Protein AF-L2GJE2-F1 (afdb_monomer_lite)

Sequence (146 aa):
MWNLEISNATIDIAALNNPDLSKINELALFDVGLKEMPCLYNLKSIKYLCLNNNQIGHVNLQSYFDAETSDGTMPKLEYLDLCGNHISKIDARIKEVCSNKSAEIGLDRVGLCSIHGNMKDKLDKVGIELVEPDEKNDSDVKNWLN

InterPro domains:
  IPR001611 Leucine-rich repeat [PS51450] (76-97)
  IPR032675 Leucine-rich repeat domain superfamily [G3DSA:3.80.10.10] (3-126)

Foldseek 3Di:
DAEEADAPAADDLVVLLDLVNLQHQYYAYEHNADQEDRQNQSNLNHAYYHDAQHAHAEHDDVVCCDPVNNSRANANHQEYEYENYNYQEYELCVCVRHVHQNHWYAYHQQGIDGNNPPVPVSCVVVNRYHDYDDPPPPVVVPPPDD

Organism: Vittaforma corneae (strain ATCC 50505) (NCBI:txid993615)

Structure (mmCIF, N/CA/C/O backbone):
data_AF-L2GJE2-F1
#
_entry.id   AF-L2GJE2-F1
#
loop_
_atom_site.group_PDB
_atom_site.id
_atom_site.type_symbol
_atom_site.label_atom_id
_atom_site.label_alt_id
_atom_site.label_comp_id
_atom_site.label_asym_id
_atom_site.label_entity_id
_atom_site.label_seq_id
_atom_site.pdbx_PDB_ins_code
_atom_site.Cartn_x
_atom_site.Cartn_y
_atom_site.Cartn_z
_atom_site.occupancy
_atom_site.B_iso_or_equiv
_atom_site.auth_seq_id
_atom_site.auth_comp_id
_atom_site.auth_asym_id
_atom_site.auth_atom_id
_atom_site.pdbx_PDB_model_num
ATOM 1 N N . MET A 1 1 ? 3.106 -7.787 18.283 1.00 59.38 1 MET A N 1
ATOM 2 C CA . MET A 1 1 ? 3.101 -7.412 16.858 1.00 59.38 1 MET A CA 1
ATOM 3 C C . MET A 1 1 ? 2.516 -8.607 16.127 1.00 59.38 1 MET A C 1
ATOM 5 O O . MET A 1 1 ? 2.949 -9.713 16.433 1.00 59.38 1 MET A O 1
ATOM 9 N N . TRP A 1 2 ? 1.436 -8.418 15.365 1.00 77.56 2 TRP A N 1
ATOM 10 C CA . TRP A 1 2 ? 0.784 -9.498 14.613 1.00 77.56 2 TRP A CA 1
ATOM 11 C C . TRP A 1 2 ? 1.201 -9.378 13.151 1.00 77.56 2 TRP A C 1
ATOM 13 O O . TRP A 1 2 ? 0.932 -8.346 12.531 1.00 77.56 2 TRP A O 1
ATOM 23 N N . ASN A 1 3 ? 1.855 -10.419 12.642 1.00 88.44 3 ASN A N 1
ATOM 24 C CA . ASN A 1 3 ? 2.532 -10.414 11.352 1.00 88.44 3 ASN A CA 1
ATOM 25 C C . ASN A 1 3 ? 1.992 -11.592 10.533 1.00 88.44 3 ASN A C 1
ATOM 27 O O . ASN A 1 3 ? 1.862 -12.693 11.075 1.00 88.44 3 ASN A O 1
ATOM 31 N N . LEU A 1 4 ? 1.693 -11.374 9.255 1.00 89.81 4 LEU A N 1
ATOM 32 C CA . LEU A 1 4 ? 1.308 -12.425 8.315 1.00 89.81 4 LEU A CA 1
ATOM 33 C C . LEU A 1 4 ? 2.157 -12.308 7.052 1.00 89.81 4 LEU A C 1
ATOM 35 O O . LEU A 1 4 ? 2.216 -11.244 6.441 1.00 89.81 4 LEU A O 1
ATOM 39 N N . GLU A 1 5 ? 2.786 -13.410 6.657 1.00 92.75 5 GLU A N 1
ATOM 40 C CA . GLU A 1 5 ? 3.614 -13.496 5.458 1.00 92.75 5 GLU A CA 1
ATOM 41 C C . GLU A 1 5 ? 3.130 -14.646 4.577 1.00 92.75 5 GLU A C 1
ATOM 43 O O . GLU A 1 5 ? 2.930 -15.767 5.050 1.00 92.75 5 GLU A O 1
ATOM 48 N N . ILE A 1 6 ? 2.927 -14.352 3.295 1.00 89.44 6 ILE A N 1
ATOM 49 C CA . ILE A 1 6 ? 2.516 -15.306 2.269 1.00 89.44 6 ILE A CA 1
ATOM 50 C C . ILE A 1 6 ? 3.419 -15.087 1.059 1.00 89.44 6 ILE A C 1
ATOM 52 O O . ILE A 1 6 ? 3.588 -13.953 0.607 1.00 89.44 6 ILE A O 1
ATOM 56 N N . SER A 1 7 ? 4.000 -16.167 0.536 1.00 88.00 7 SER A N 1
ATOM 57 C CA . SER A 1 7 ? 4.856 -16.108 -0.645 1.00 88.00 7 SER A CA 1
ATOM 58 C C . SER A 1 7 ? 4.686 -17.309 -1.565 1.00 88.00 7 SER A C 1
ATOM 60 O O . SER A 1 7 ? 4.358 -18.404 -1.105 1.00 88.00 7 SER A O 1
ATOM 62 N N . ASN A 1 8 ? 4.914 -17.105 -2.869 1.00 84.25 8 ASN A N 1
ATOM 63 C CA . ASN A 1 8 ? 4.905 -18.155 -3.899 1.00 84.25 8 ASN A CA 1
ATOM 64 C C . ASN A 1 8 ? 3.609 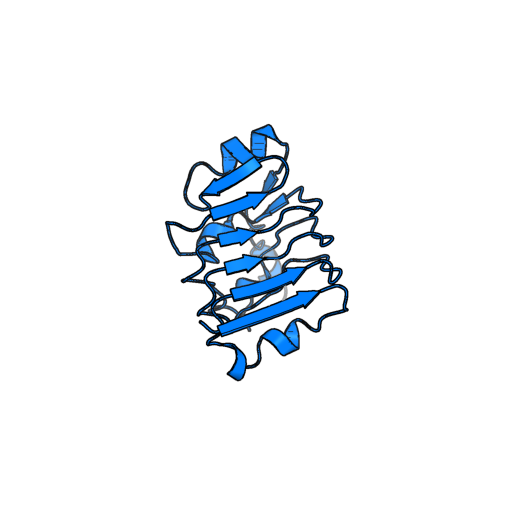-18.989 -3.945 1.00 84.25 8 ASN A C 1
ATOM 66 O O . ASN A 1 8 ? 3.627 -20.181 -4.261 1.00 84.25 8 ASN A O 1
ATOM 70 N N . ALA A 1 9 ? 2.477 -18.375 -3.598 1.00 84.12 9 ALA A N 1
ATOM 71 C CA . ALA A 1 9 ? 1.176 -19.027 -3.541 1.00 84.12 9 ALA A CA 1
ATOM 72 C C . ALA A 1 9 ? 0.088 -18.076 -4.036 1.00 84.12 9 ALA A C 1
ATOM 74 O O . ALA A 1 9 ? 0.135 -16.882 -3.760 1.00 84.12 9 ALA A O 1
ATOM 75 N N . THR A 1 10 ? -0.917 -18.602 -4.736 1.00 83.56 10 THR A N 1
ATOM 76 C CA . THR A 1 10 ? -2.112 -17.819 -5.067 1.00 83.56 10 THR A CA 1
ATOM 77 C C . THR A 1 10 ? -2.864 -17.475 -3.786 1.00 83.56 10 THR A C 1
ATOM 79 O O . THR A 1 10 ? -3.096 -18.349 -2.949 1.00 83.56 10 THR A O 1
ATOM 82 N N . ILE A 1 11 ? -3.256 -16.210 -3.644 1.00 89.12 11 ILE A N 1
ATOM 83 C CA . ILE A 1 11 ? -3.957 -15.706 -2.465 1.00 89.12 11 ILE A CA 1
ATOM 84 C C . ILE A 1 11 ? -5.387 -15.293 -2.809 1.00 89.12 11 ILE A C 1
ATOM 86 O O . ILE A 1 11 ? -5.638 -14.661 -3.835 1.00 89.12 11 ILE A O 1
ATOM 90 N N . ASP A 1 12 ? -6.324 -15.629 -1.926 1.00 91.50 12 ASP A N 1
ATOM 91 C CA . ASP A 1 12 ? -7.670 -15.066 -1.941 1.00 91.50 12 ASP A CA 1
ATOM 92 C C . ASP A 1 12 ? -7.683 -13.773 -1.113 1.00 91.50 12 ASP A C 1
ATOM 94 O O . ASP A 1 12 ? -7.615 -13.796 0.118 1.00 91.50 12 ASP A O 1
ATOM 98 N N . ILE A 1 13 ? -7.755 -12.630 -1.796 1.00 90.44 13 ILE A N 1
ATOM 99 C CA . ILE A 1 13 ? -7.790 -11.310 -1.153 1.00 90.44 13 ILE A CA 1
ATOM 100 C C . ILE A 1 13 ? -9.057 -11.121 -0.313 1.00 90.44 13 ILE A C 1
ATOM 102 O O . ILE A 1 13 ? -9.003 -10.441 0.713 1.00 90.44 13 ILE A O 1
ATOM 106 N N . ALA A 1 14 ? -10.181 -11.744 -0.680 1.00 91.19 14 ALA A N 1
ATOM 107 C CA . ALA A 1 14 ? -11.408 -11.631 0.102 1.00 91.19 14 ALA A CA 1
ATOM 108 C C . ALA A 1 14 ? -11.229 -12.250 1.497 1.00 91.19 14 ALA A C 1
ATOM 110 O O . ALA A 1 14 ? -11.668 -11.671 2.493 1.00 91.19 14 ALA A O 1
ATOM 111 N N . ALA A 1 15 ? -10.500 -13.367 1.592 1.00 93.12 15 ALA A N 1
ATOM 112 C CA . ALA A 1 15 ? -10.189 -14.013 2.866 1.00 93.12 15 ALA A CA 1
ATOM 113 C C . ALA A 1 15 ? -9.348 -13.122 3.803 1.00 93.12 15 ALA A C 1
ATOM 115 O O . ALA A 1 15 ? -9.502 -13.199 5.024 1.00 93.12 15 ALA A O 1
ATOM 116 N N . LEU A 1 16 ? -8.507 -12.233 3.256 1.00 92.94 16 LEU A N 1
ATOM 117 C CA . LEU A 1 16 ? -7.711 -11.283 4.047 1.00 92.94 16 LEU A CA 1
ATOM 118 C C . LEU A 1 16 ? -8.562 -10.202 4.727 1.00 92.94 16 LEU A C 1
ATOM 120 O O . LEU A 1 16 ? -8.110 -9.589 5.691 1.00 92.94 16 LEU A O 1
ATOM 124 N N . ASN A 1 17 ? -9.805 -10.002 4.284 1.00 92.19 17 ASN A N 1
ATOM 125 C CA . ASN A 1 17 ? -10.758 -9.110 4.941 1.00 92.19 17 ASN A CA 1
ATOM 126 C C . ASN A 1 17 ? -11.561 -9.797 6.054 1.00 92.19 17 ASN A C 1
ATOM 128 O O . ASN A 1 17 ? -12.527 -9.223 6.551 1.00 92.19 17 ASN A O 1
ATOM 132 N N . ASN A 1 18 ? -11.189 -10.999 6.497 1.00 92.25 18 ASN A N 1
ATOM 133 C CA . ASN A 1 18 ? -11.811 -11.596 7.674 1.00 92.25 18 ASN A CA 1
ATOM 134 C C . ASN A 1 18 ? -11.606 -10.686 8.917 1.00 92.25 18 ASN A C 1
ATOM 136 O O . ASN A 1 18 ? -10.470 -10.287 9.193 1.00 92.25 18 ASN A O 1
ATOM 140 N N . PRO A 1 19 ? -12.664 -10.359 9.692 1.00 91.69 19 PRO A N 1
ATOM 141 C CA . PRO A 1 19 ? -12.563 -9.532 10.899 1.00 91.69 19 PRO A CA 1
ATOM 142 C C . PRO A 1 19 ? -11.514 -9.992 11.921 1.00 91.69 19 PRO A C 1
ATOM 144 O O . PRO A 1 19 ? -10.930 -9.151 12.612 1.00 91.69 19 PRO A O 1
ATOM 147 N N . ASP A 1 20 ? -11.221 -11.292 11.990 1.00 93.25 20 ASP A N 1
ATOM 148 C CA . ASP A 1 20 ? -10.204 -11.856 12.886 1.00 93.25 20 ASP A CA 1
ATOM 149 C C . ASP A 1 20 ? -8.787 -11.348 12.562 1.00 93.25 20 ASP A C 1
ATOM 151 O O . ASP A 1 20 ? -7.925 -11.275 13.440 1.00 93.25 20 ASP A O 1
ATOM 155 N N . LEU A 1 21 ? -8.555 -10.917 11.318 1.00 91.69 21 LEU A N 1
ATOM 156 C CA . LEU A 1 21 ? -7.279 -10.389 10.835 1.00 91.69 21 LEU A CA 1
ATOM 157 C C . LEU A 1 21 ? -7.132 -8.871 11.050 1.00 91.69 21 LEU A C 1
ATOM 159 O O . LEU A 1 21 ? -6.042 -8.330 10.877 1.00 91.69 21 LEU A O 1
ATOM 163 N N . SER A 1 22 ? -8.177 -8.169 11.506 1.00 91.19 22 SER A N 1
ATOM 164 C CA . SER A 1 22 ? -8.211 -6.694 11.665 1.00 91.19 22 SER A CA 1
ATOM 165 C C . SER A 1 22 ? -7.129 -6.102 12.588 1.00 91.19 22 SER A C 1
ATOM 167 O O . SER A 1 22 ? -6.864 -4.892 12.573 1.00 91.19 22 SER A O 1
ATOM 169 N N . LYS A 1 23 ? -6.499 -6.949 13.411 1.00 93.00 23 LYS A N 1
ATOM 170 C CA . LYS A 1 23 ? -5.433 -6.583 14.354 1.00 93.00 23 LYS A CA 1
ATOM 171 C C . LYS A 1 23 ? -4.022 -6.752 13.789 1.00 93.00 23 LYS A C 1
ATOM 173 O O . LYS A 1 23 ? -3.076 -6.370 14.476 1.00 93.00 23 LYS A O 1
ATOM 178 N N . ILE A 1 24 ? -3.871 -7.298 12.581 1.00 95.06 24 ILE A N 1
ATOM 179 C CA . ILE A 1 24 ? -2.567 -7.432 11.924 1.00 95.06 24 ILE A CA 1
ATOM 180 C C . ILE A 1 24 ? -1.936 -6.049 11.747 1.00 95.06 24 ILE A C 1
ATOM 182 O O . ILE A 1 24 ? -2.597 -5.080 11.369 1.00 95.06 24 ILE A O 1
ATOM 186 N N . ASN A 1 25 ? -0.645 -5.964 12.063 1.00 97.25 25 ASN A N 1
ATOM 187 C CA . ASN A 1 25 ? 0.163 -4.761 11.896 1.00 97.25 25 ASN A CA 1
ATOM 188 C C . ASN A 1 25 ? 1.077 -4.855 10.675 1.00 97.25 25 ASN A C 1
ATOM 190 O O . ASN A 1 25 ? 1.426 -3.822 10.109 1.00 97.25 25 ASN A O 1
ATOM 194 N N . GLU A 1 26 ? 1.451 -6.068 10.281 1.00 97.69 26 GLU A N 1
ATOM 195 C CA . GLU A 1 26 ? 2.379 -6.319 9.184 1.00 97.69 26 GLU A CA 1
ATOM 196 C C . GLU A 1 26 ? 1.803 -7.396 8.277 1.00 97.69 26 GLU A C 1
ATOM 198 O O . GLU A 1 26 ? 1.501 -8.501 8.734 1.00 97.69 26 GLU A O 1
ATOM 203 N N . LEU A 1 27 ? 1.639 -7.065 7.001 1.00 97.25 27 LEU A N 1
ATOM 204 C CA . LEU A 1 27 ? 1.209 -8.005 5.978 1.00 97.25 27 LEU A CA 1
ATOM 205 C C . LEU A 1 27 ? 2.218 -7.997 4.839 1.00 97.25 27 LEU A C 1
ATOM 207 O O . LEU A 1 27 ? 2.475 -6.955 4.236 1.00 97.25 27 LEU A O 1
ATOM 211 N N . ALA A 1 28 ? 2.742 -9.171 4.523 1.00 97.19 28 ALA A N 1
ATOM 212 C CA . ALA A 1 28 ? 3.635 -9.380 3.404 1.00 97.19 28 ALA A CA 1
ATOM 213 C C . ALA A 1 28 ? 3.042 -10.397 2.424 1.00 97.19 28 ALA A C 1
ATOM 215 O O . ALA A 1 28 ? 2.739 -11.529 2.796 1.00 97.19 28 ALA A O 1
ATOM 216 N N . LEU A 1 29 ? 2.875 -9.974 1.174 1.00 96.44 29 LEU A N 1
ATOM 217 C CA . LEU A 1 29 ? 2.366 -10.763 0.056 1.00 96.44 29 LEU A CA 1
ATOM 218 C C . LEU A 1 29 ? 3.413 -10.736 -1.064 1.00 96.44 29 LEU A C 1
ATOM 220 O O . LEU A 1 29 ? 3.327 -9.924 -1.986 1.00 96.44 29 LEU A O 1
ATOM 224 N N . PHE A 1 30 ? 4.433 -11.585 -0.959 1.00 94.38 30 PHE A N 1
ATOM 225 C CA . PHE A 1 30 ? 5.568 -11.594 -1.884 1.00 94.38 30 PHE A CA 1
ATOM 226 C C . PHE A 1 30 ? 5.355 -12.583 -3.024 1.00 94.38 30 PHE A C 1
ATOM 228 O O . PHE A 1 30 ? 5.170 -13.767 -2.761 1.00 94.38 30 PHE A O 1
ATOM 235 N N . ASP A 1 31 ? 5.441 -12.135 -4.277 1.00 94.56 31 ASP A N 1
ATOM 236 C CA . ASP A 1 31 ? 5.344 -13.034 -5.442 1.00 94.56 31 ASP A CA 1
ATOM 237 C C . ASP A 1 31 ? 4.134 -13.989 -5.363 1.00 94.56 31 ASP A C 1
ATOM 239 O O . ASP A 1 31 ? 4.227 -15.212 -5.482 1.00 94.56 31 ASP A O 1
ATOM 243 N N . VAL A 1 32 ? 2.966 -13.414 -5.066 1.00 95.81 32 VAL A N 1
ATOM 244 C CA . VAL A 1 32 ? 1.680 -14.136 -5.023 1.00 95.81 32 VAL A CA 1
ATOM 245 C C . VAL A 1 32 ? 0.863 -13.904 -6.300 1.00 95.81 32 VAL A C 1
ATOM 247 O O . VAL A 1 32 ? -0.286 -14.334 -6.411 1.00 95.81 32 VAL A O 1
ATOM 250 N N . GLY A 1 33 ? 1.458 -13.217 -7.282 1.00 95.38 33 GLY A N 1
ATOM 251 C CA . GLY A 1 33 ? 0.872 -12.954 -8.592 1.00 95.38 33 GLY A CA 1
ATOM 252 C C . GLY A 1 33 ? -0.180 -11.842 -8.616 1.00 95.38 33 GLY A C 1
ATOM 253 O O . GLY A 1 33 ? -1.033 -11.857 -9.506 1.00 95.38 33 GLY A O 1
ATOM 254 N N . LEU A 1 34 ? -0.151 -10.883 -7.677 1.00 96.06 34 LEU A N 1
ATOM 255 C CA . LEU A 1 34 ? -1.094 -9.754 -7.692 1.00 96.06 34 LEU A CA 1
ATOM 256 C C . LEU A 1 34 ? -0.913 -8.927 -8.964 1.00 96.06 34 LEU A C 1
ATOM 258 O O . LEU A 1 34 ? 0.183 -8.454 -9.246 1.00 96.06 34 LEU A O 1
ATOM 262 N N . LYS A 1 35 ? -1.994 -8.724 -9.716 1.00 95.44 35 LYS A N 1
ATOM 263 C CA . LYS A 1 35 ? -2.015 -7.840 -10.897 1.00 95.44 35 LYS A CA 1
ATOM 264 C C . LYS A 1 35 ? -2.589 -6.459 -10.591 1.00 95.44 35 LYS A C 1
ATOM 266 O O . LYS A 1 35 ? -2.342 -5.503 -11.320 1.00 95.44 35 LYS A O 1
ATOM 271 N N . GLU A 1 36 ? -3.338 -6.371 -9.501 1.00 95.06 36 GLU A N 1
ATOM 272 C CA . GLU A 1 36 ? -4.055 -5.189 -9.040 1.00 95.06 36 GLU A CA 1
ATOM 273 C C . GLU A 1 36 ? -3.751 -4.967 -7.558 1.00 95.06 36 GLU A C 1
ATOM 275 O O . GLU A 1 36 ? -3.350 -5.897 -6.849 1.00 95.06 36 GLU A O 1
ATOM 280 N N . MET A 1 37 ? -3.939 -3.735 -7.084 1.00 95.06 37 MET A N 1
ATOM 281 C CA . MET A 1 37 ? -3.841 -3.453 -5.655 1.00 95.06 37 MET A CA 1
ATOM 282 C C . MET A 1 37 ? -4.959 -4.176 -4.896 1.00 95.06 37 MET A C 1
ATOM 284 O O . MET A 1 37 ? -6.127 -4.046 -5.265 1.00 95.06 37 MET A O 1
ATOM 288 N N . PRO A 1 38 ? -4.643 -4.913 -3.819 1.00 94.31 38 PRO A N 1
ATOM 289 C CA . PRO A 1 38 ? -5.665 -5.572 -3.023 1.00 94.31 38 PRO A CA 1
ATOM 290 C C . PRO A 1 38 ? -6.457 -4.539 -2.213 1.00 94.31 38 PRO A C 1
ATOM 292 O O . PRO A 1 38 ? -5.875 -3.653 -1.591 1.00 94.31 38 PRO A O 1
ATOM 295 N N . CYS A 1 39 ? -7.783 -4.683 -2.159 1.00 93.19 39 CYS A N 1
ATOM 296 C CA . CYS A 1 39 ? -8.611 -3.904 -1.241 1.00 93.19 39 CYS A CA 1
ATOM 297 C C . CYS A 1 39 ? -8.654 -4.572 0.137 1.00 93.19 39 CYS A C 1
ATOM 299 O O . CYS A 1 39 ? -9.325 -5.585 0.328 1.00 93.19 39 CYS A O 1
ATOM 301 N N . LEU A 1 40 ? -7.937 -4.002 1.104 1.00 93.50 40 LEU A N 1
ATOM 302 C CA . LEU A 1 40 ? -7.791 -4.530 2.466 1.00 93.50 40 LEU A CA 1
ATOM 303 C C . LEU A 1 40 ? -8.617 -3.717 3.475 1.00 93.50 40 LEU A C 1
ATOM 305 O O . LEU A 1 40 ? -8.101 -3.235 4.488 1.00 93.50 40 LEU A O 1
ATOM 309 N N . TYR A 1 41 ? -9.902 -3.513 3.177 1.00 90.94 41 TYR A N 1
ATOM 310 C CA . TYR A 1 41 ? -10.770 -2.586 3.905 1.00 90.94 41 TYR A CA 1
ATOM 311 C C . TYR A 1 41 ? -10.930 -2.921 5.396 1.00 90.94 41 TYR A C 1
ATOM 313 O O . TYR A 1 41 ? -11.171 -2.005 6.181 1.00 90.94 41 TYR A O 1
ATOM 321 N N . ASN A 1 42 ? -10.749 -4.174 5.823 1.00 91.88 42 ASN A N 1
ATOM 322 C CA . ASN A 1 42 ? -10.847 -4.551 7.241 1.00 91.88 42 ASN A CA 1
ATOM 323 C C . ASN A 1 42 ? -9.520 -4.449 8.017 1.00 91.88 42 ASN A C 1
ATOM 325 O O . ASN A 1 42 ? -9.522 -4.475 9.251 1.00 91.88 42 ASN A O 1
ATOM 329 N N . LEU A 1 43 ? -8.380 -4.264 7.343 1.00 92.81 43 LEU A N 1
ATOM 330 C CA . LEU A 1 43 ? -7.050 -4.259 7.969 1.00 92.81 43 LEU A CA 1
ATOM 331 C C . LEU A 1 43 ? -6.622 -2.860 8.448 1.00 92.81 43 LEU A C 1
ATOM 333 O O . LEU A 1 43 ? -5.545 -2.359 8.134 1.00 92.81 43 LEU A O 1
ATOM 337 N N . LYS A 1 44 ? -7.456 -2.223 9.278 1.00 92.12 44 LYS A N 1
ATOM 338 C CA . LYS A 1 44 ? -7.246 -0.843 9.773 1.00 92.12 44 LYS A CA 1
ATOM 339 C C . LYS A 1 44 ? -6.006 -0.648 10.649 1.00 92.12 44 LYS A C 1
ATOM 341 O O . LYS A 1 44 ? -5.602 0.489 10.904 1.00 92.12 44 LYS A O 1
ATOM 346 N N . SER A 1 45 ? -5.438 -1.738 11.165 1.00 95.06 45 SER A N 1
ATOM 347 C CA . SER A 1 45 ? -4.283 -1.713 12.070 1.00 95.06 45 SER A CA 1
ATOM 348 C C . SER A 1 45 ? -2.931 -1.880 11.375 1.00 95.06 45 SER A C 1
ATOM 350 O O . SER A 1 45 ? -1.906 -1.778 12.062 1.00 95.06 45 SER A O 1
ATOM 352 N N . ILE A 1 46 ? -2.927 -2.112 10.056 1.00 96.31 46 ILE A N 1
ATOM 353 C CA . ILE A 1 46 ? -1.706 -2.291 9.271 1.00 96.31 46 ILE A CA 1
ATOM 354 C C . ILE A 1 46 ? -0.832 -1.037 9.348 1.00 96.31 46 ILE A C 1
ATOM 356 O O . ILE A 1 46 ? -1.303 0.090 9.193 1.00 96.31 46 ILE A O 1
ATOM 360 N N . LYS A 1 47 ? 0.455 -1.278 9.584 1.00 97.94 47 LYS A N 1
ATOM 361 C CA . LYS A 1 47 ? 1.559 -0.317 9.585 1.00 97.94 47 LYS A CA 1
ATOM 362 C C . LYS A 1 47 ? 2.522 -0.599 8.436 1.00 97.94 47 LYS A C 1
ATOM 364 O O . LYS A 1 47 ? 2.977 0.344 7.801 1.00 97.94 47 LYS A O 1
ATOM 369 N N . TYR A 1 48 ? 2.775 -1.871 8.138 1.00 98.06 48 TYR A N 1
ATOM 370 C CA . TYR A 1 48 ? 3.684 -2.289 7.074 1.00 98.06 48 TYR A CA 1
ATOM 371 C C . TYR A 1 48 ? 2.936 -3.202 6.108 1.00 98.06 48 TYR A C 1
ATOM 373 O O . TYR A 1 48 ? 2.390 -4.231 6.516 1.00 98.06 48 TYR A O 1
ATOM 381 N N . LEU A 1 49 ? 2.882 -2.802 4.841 1.00 98.06 49 LEU A N 1
ATOM 382 C CA . LEU A 1 49 ? 2.286 -3.581 3.766 1.00 98.06 49 LEU A CA 1
ATOM 383 C C . LEU A 1 49 ? 3.340 -3.813 2.689 1.00 98.06 49 LEU A C 1
ATOM 385 O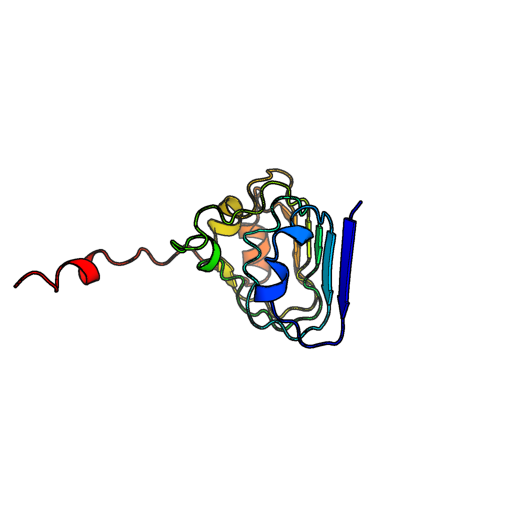 O . LEU A 1 49 ? 3.732 -2.878 1.996 1.00 98.06 49 LEU A O 1
ATOM 389 N N . CYS A 1 50 ? 3.791 -5.053 2.549 1.00 97.94 50 CYS A N 1
ATOM 390 C CA . CYS A 1 50 ? 4.817 -5.420 1.585 1.00 97.94 50 CYS A CA 1
ATOM 391 C C . CYS A 1 50 ? 4.187 -6.220 0.445 1.00 97.94 50 CYS A C 1
ATOM 393 O O . CYS A 1 50 ? 3.734 -7.343 0.652 1.00 97.94 50 CYS A O 1
ATOM 395 N N . LEU A 1 51 ? 4.169 -5.655 -0.760 1.00 97.94 51 LEU A N 1
ATOM 396 C CA . LEU A 1 51 ? 3.588 -6.249 -1.970 1.00 97.94 51 LEU A CA 1
ATOM 397 C C . LEU A 1 51 ? 4.670 -6.513 -3.029 1.00 97.94 51 LEU A C 1
ATOM 399 O O . LEU A 1 51 ? 4.408 -6.446 -4.235 1.00 97.94 51 LEU A O 1
ATOM 403 N N . ASN A 1 52 ? 5.898 -6.782 -2.583 1.00 95.75 52 ASN A N 1
ATOM 404 C CA . ASN A 1 52 ? 7.051 -6.888 -3.469 1.00 95.75 52 ASN A CA 1
ATOM 405 C C . ASN A 1 52 ? 6.946 -8.057 -4.449 1.00 95.75 52 ASN A C 1
ATOM 407 O O . ASN A 1 52 ? 6.356 -9.094 -4.140 1.00 95.75 52 ASN A O 1
ATOM 411 N N . ASN A 1 53 ? 7.595 -7.903 -5.603 1.00 96.44 53 ASN A N 1
ATOM 412 C CA . ASN A 1 53 ? 7.723 -8.939 -6.633 1.00 96.44 53 ASN A CA 1
ATOM 413 C C . ASN A 1 53 ? 6.375 -9.468 -7.152 1.00 96.44 53 ASN A C 1
ATOM 415 O O . ASN A 1 53 ? 6.244 -10.649 -7.447 1.00 96.44 53 ASN A O 1
ATOM 419 N N . ASN A 1 54 ? 5.359 -8.611 -7.248 1.00 97.06 54 ASN A N 1
ATOM 420 C CA . ASN A 1 54 ? 4.095 -8.949 -7.897 1.00 97.06 54 ASN A CA 1
ATOM 421 C C . ASN A 1 54 ? 4.053 -8.384 -9.334 1.00 97.06 54 ASN A C 1
ATOM 423 O O . ASN A 1 54 ? 5.068 -8.033 -9.934 1.00 97.06 54 ASN A O 1
ATOM 427 N N . GLN A 1 55 ? 2.866 -8.338 -9.935 1.00 96.81 55 GLN A N 1
ATOM 428 C CA . GLN A 1 55 ? 2.623 -7.913 -11.315 1.00 96.81 55 GLN A CA 1
ATOM 429 C C . GLN A 1 55 ? 1.757 -6.643 -11.370 1.00 96.81 55 GLN A C 1
ATOM 431 O O . GLN A 1 55 ? 1.038 -6.423 -12.345 1.00 96.81 55 GLN A O 1
ATOM 436 N N . ILE A 1 56 ? 1.805 -5.805 -10.328 1.00 97.69 56 ILE A N 1
ATOM 437 C CA . ILE A 1 56 ? 0.986 -4.593 -10.235 1.00 97.69 56 ILE A CA 1
ATOM 438 C C . ILE A 1 56 ? 1.533 -3.549 -11.212 1.00 97.69 56 ILE A C 1
ATOM 440 O O . ILE A 1 56 ? 2.626 -3.014 -11.033 1.00 97.69 56 ILE A O 1
ATOM 444 N N . GLY A 1 57 ? 0.768 -3.262 -12.267 1.00 97.00 57 GLY A N 1
ATOM 445 C CA . GLY A 1 57 ? 1.123 -2.249 -13.270 1.00 97.00 57 GLY A CA 1
ATOM 446 C C . GLY A 1 57 ? 0.550 -0.858 -12.980 1.00 97.00 57 GLY A C 1
ATOM 447 O O . GLY A 1 57 ? 1.117 0.161 -13.384 1.00 97.00 57 GLY A O 1
ATOM 448 N N . HIS A 1 58 ? -0.571 -0.821 -12.264 1.00 97.00 58 HIS A N 1
ATOM 449 C CA . HIS A 1 58 ? -1.301 0.382 -11.891 1.00 97.00 58 HIS A CA 1
ATOM 450 C C . HIS A 1 58 ? -1.755 0.246 -10.437 1.00 97.00 58 HIS A C 1
ATOM 452 O O . HIS A 1 58 ? -2.492 -0.680 -10.095 1.00 97.00 58 HIS A O 1
ATOM 458 N N . VAL A 1 59 ? -1.333 1.181 -9.585 1.00 96.62 59 VAL A N 1
ATOM 459 C CA . VAL A 1 59 ? -1.829 1.308 -8.209 1.00 96.62 5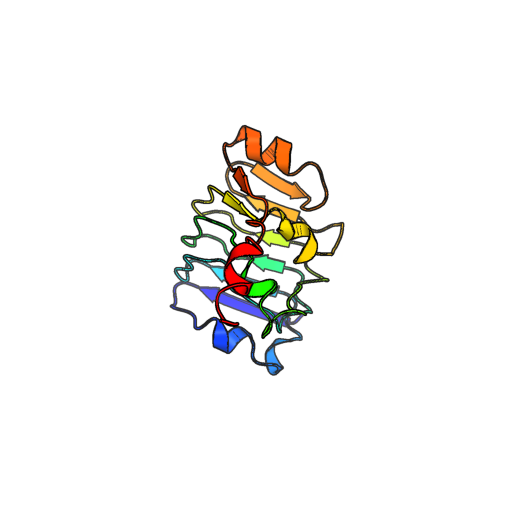9 VAL A CA 1
ATOM 460 C C . VAL A 1 59 ? -3.198 1.996 -8.253 1.00 96.62 59 VAL A C 1
ATOM 462 O O . VAL A 1 59 ? -3.316 3.180 -7.952 1.00 96.62 59 VAL A O 1
ATOM 465 N N . ASN A 1 60 ? -4.215 1.259 -8.704 1.00 95.12 60 ASN A N 1
ATOM 466 C CA . ASN A 1 60 ? -5.608 1.703 -8.728 1.00 95.12 60 ASN A CA 1
ATOM 467 C C . ASN A 1 60 ? -6.234 1.492 -7.344 1.00 95.12 60 ASN A C 1
ATOM 469 O O . ASN A 1 60 ? -6.177 0.386 -6.809 1.00 95.12 60 ASN A O 1
ATOM 473 N N . LEU A 1 61 ? -6.828 2.539 -6.769 1.00 93.38 61 LEU A N 1
ATOM 474 C CA . LEU A 1 61 ? -7.414 2.499 -5.429 1.00 93.38 61 LEU A CA 1
ATOM 475 C C . LEU A 1 61 ? -8.932 2.687 -5.436 1.00 93.38 61 LEU A C 1
ATOM 477 O O . LEU A 1 61 ? -9.521 2.851 -4.372 1.00 93.38 61 LEU A O 1
ATOM 481 N N . GLN A 1 62 ? -9.588 2.627 -6.599 1.00 91.06 62 GLN A N 1
ATOM 482 C CA . GLN A 1 62 ? -11.032 2.843 -6.716 1.00 91.06 62 GLN A CA 1
ATOM 483 C C . GLN A 1 62 ? -11.844 1.940 -5.777 1.00 91.06 62 GLN A C 1
ATOM 485 O O . GLN A 1 62 ? -12.769 2.418 -5.126 1.00 91.06 62 GLN A O 1
ATOM 490 N N . SER A 1 63 ? -11.426 0.684 -5.608 1.00 89.94 63 SER A N 1
ATOM 491 C CA . SER A 1 63 ? -12.072 -0.284 -4.717 1.00 89.94 63 SER A CA 1
ATOM 492 C C . SER A 1 63 ? -12.110 0.134 -3.244 1.00 89.94 63 SER A C 1
ATOM 494 O O . SER A 1 63 ? -12.850 -0.459 -2.473 1.00 89.94 63 SER A O 1
ATOM 496 N N . TYR A 1 64 ? -11.306 1.112 -2.813 1.00 90.62 64 TYR A N 1
ATOM 497 C CA . TYR A 1 64 ? -11.334 1.668 -1.454 1.00 90.62 64 TYR A CA 1
ATOM 498 C C . TYR A 1 64 ? -12.420 2.738 -1.252 1.00 90.62 64 TYR A C 1
ATOM 500 O O . TYR A 1 64 ? -12.674 3.137 -0.117 1.00 90.62 64 TYR A O 1
ATOM 508 N N . PHE A 1 65 ? -13.038 3.206 -2.337 1.00 87.62 65 PHE A N 1
ATOM 509 C CA . PHE A 1 65 ? -14.054 4.263 -2.346 1.00 87.62 65 PHE A CA 1
ATOM 510 C C . PHE A 1 65 ? -15.431 3.756 -2.793 1.00 87.62 65 PHE A C 1
ATOM 512 O O . PHE A 1 65 ? -16.365 4.549 -2.934 1.00 87.62 65 PHE A O 1
ATOM 519 N N . ASP A 1 66 ? -15.567 2.457 -3.049 1.00 86.88 66 ASP A N 1
ATOM 520 C CA . ASP A 1 66 ? -16.836 1.856 -3.439 1.00 86.88 66 ASP A CA 1
ATOM 521 C C . ASP A 1 66 ? -17.781 1.762 -2.230 1.00 86.88 66 ASP A C 1
ATOM 523 O O . ASP A 1 66 ? -17.357 1.752 -1.077 1.00 86.88 66 ASP A O 1
ATOM 527 N N . ALA A 1 67 ? -19.095 1.720 -2.473 1.00 66.56 67 ALA A N 1
ATOM 528 C CA . ALA A 1 67 ? -20.102 1.820 -1.409 1.00 66.56 67 ALA A CA 1
ATOM 529 C C . ALA A 1 67 ? -19.999 0.702 -0.351 1.00 66.56 67 ALA A C 1
ATOM 531 O O . ALA A 1 67 ? -20.347 0.914 0.807 1.00 66.56 67 ALA A O 1
ATOM 532 N N . GLU A 1 68 ? -19.510 -0.477 -0.739 1.00 74.88 68 GLU A N 1
ATOM 533 C CA . GLU A 1 68 ? -19.327 -1.633 0.150 1.00 74.88 68 GLU A CA 1
ATOM 534 C C . GLU A 1 68 ? -18.072 -1.517 1.030 1.00 74.88 68 GLU A C 1
ATOM 536 O O . GLU A 1 68 ? -17.932 -2.221 2.030 1.00 74.88 68 GLU A O 1
ATOM 541 N N . THR A 1 69 ? -17.159 -0.617 0.671 1.00 74.06 69 THR A N 1
ATOM 542 C CA . THR A 1 69 ? -15.817 -0.496 1.244 1.00 74.06 69 THR A CA 1
ATOM 543 C C . THR A 1 69 ? -15.483 0.943 1.622 1.00 74.06 69 THR A C 1
ATOM 545 O O . THR A 1 69 ? -14.325 1.222 1.901 1.00 74.06 69 THR A O 1
ATOM 548 N N . SER A 1 70 ? -16.460 1.857 1.668 1.00 63.91 70 SER A N 1
ATOM 549 C CA . SER A 1 70 ? -16.246 3.316 1.688 1.00 63.91 70 SER A CA 1
ATOM 550 C C . SER A 1 70 ? -15.482 3.848 2.905 1.00 63.91 70 SER A C 1
ATOM 552 O O . SER A 1 70 ? -14.890 4.922 2.844 1.00 63.91 70 SER A O 1
ATOM 554 N N . ASP A 1 71 ? -15.430 3.084 3.997 1.00 68.19 71 ASP A N 1
A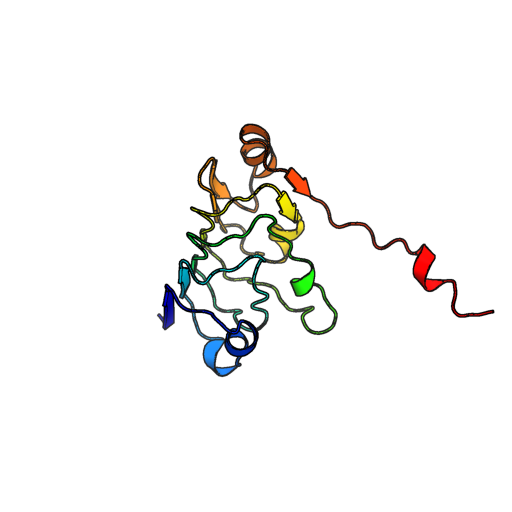TOM 555 C CA . ASP A 1 71 ? -14.584 3.383 5.160 1.00 68.19 71 ASP A CA 1
ATOM 556 C C . ASP A 1 71 ? -13.161 2.814 5.009 1.00 68.19 71 ASP A C 1
ATOM 558 O O . ASP A 1 71 ? -12.376 2.800 5.958 1.00 68.19 71 ASP A O 1
ATOM 562 N N . GLY A 1 72 ? -12.814 2.319 3.819 1.00 68.06 72 GLY A N 1
ATOM 563 C CA . GLY A 1 72 ? -11.756 1.380 3.445 1.00 68.06 72 GLY A CA 1
ATOM 564 C C . GLY A 1 72 ? -10.318 1.798 3.709 1.00 68.06 72 GLY A C 1
ATOM 565 O O . GLY A 1 72 ? -9.434 0.982 3.526 1.00 68.06 72 GLY A O 1
ATOM 566 N N . THR A 1 73 ? -10.057 2.984 4.245 1.00 85.56 73 THR A N 1
ATOM 567 C CA . THR A 1 73 ? -8.706 3.526 4.486 1.00 85.56 73 THR A CA 1
ATOM 568 C C . THR A 1 73 ? -7.768 2.629 5.319 1.00 85.56 73 THR A C 1
ATOM 570 O O . THR A 1 73 ? -8.201 1.782 6.107 1.00 85.56 73 THR A O 1
ATOM 573 N N . MET A 1 74 ? -6.462 2.872 5.183 1.00 93.62 74 MET A N 1
ATOM 574 C CA . MET A 1 74 ? -5.363 2.307 5.973 1.00 93.62 74 MET A CA 1
ATOM 575 C C . MET A 1 74 ? -4.719 3.414 6.834 1.00 93.62 74 MET A C 1
ATOM 577 O O . MET A 1 74 ? -3.607 3.871 6.558 1.00 93.62 74 MET A O 1
ATOM 581 N N . PRO A 1 75 ? -5.402 3.889 7.893 1.00 93.88 75 PRO A N 1
ATOM 582 C CA . PRO A 1 75 ? -5.033 5.123 8.592 1.00 93.88 75 PRO A CA 1
ATOM 583 C C . PRO A 1 75 ? -3.737 5.030 9.404 1.00 93.88 75 PRO A C 1
ATOM 585 O O . PRO A 1 75 ? -3.207 6.052 9.833 1.00 93.88 75 PRO A O 1
ATOM 588 N N . LYS A 1 76 ? -3.236 3.815 9.652 1.00 96.62 76 LYS A N 1
ATOM 589 C CA . LYS A 1 76 ? -2.005 3.567 10.413 1.00 96.62 76 LYS A CA 1
ATOM 590 C C . LYS A 1 76 ? -0.823 3.156 9.541 1.00 96.62 76 LYS A C 1
ATOM 592 O O . LYS A 1 76 ? 0.241 2.908 10.101 1.00 96.62 76 LYS A O 1
ATOM 597 N N . LEU A 1 77 ? -0.991 3.095 8.218 1.00 97.69 77 LEU A N 1
ATOM 598 C CA . LEU A 1 77 ? 0.072 2.664 7.318 1.00 97.69 77 LEU A CA 1
ATOM 599 C C . LEU A 1 77 ? 1.271 3.606 7.453 1.00 97.69 77 LEU A C 1
ATOM 601 O O . LEU A 1 77 ? 1.134 4.819 7.344 1.00 97.69 77 LEU A O 1
ATOM 605 N N . GLU A 1 78 ? 2.431 3.048 7.745 1.00 98.12 78 GLU A N 1
ATOM 606 C CA . GLU A 1 78 ? 3.713 3.745 7.835 1.00 98.12 78 GLU A CA 1
ATOM 607 C C . GLU A 1 78 ? 4.536 3.467 6.574 1.00 98.12 78 GLU A C 1
ATOM 609 O O . GLU A 1 78 ? 5.189 4.371 6.061 1.00 98.12 78 GLU A O 1
ATOM 614 N N . TYR A 1 79 ? 4.445 2.250 6.031 1.00 98.31 79 TYR A N 1
ATOM 615 C CA . TYR A 1 79 ? 5.233 1.830 4.880 1.00 98.31 79 TYR A CA 1
ATOM 616 C C . TYR A 1 79 ? 4.446 0.924 3.925 1.00 98.31 79 TYR A C 1
ATOM 618 O O . TYR A 1 79 ? 3.863 -0.079 4.345 1.00 98.31 79 TYR A O 1
ATOM 626 N N . LEU A 1 80 ? 4.468 1.277 2.638 1.00 98.31 80 LEU A N 1
ATOM 627 C CA . LEU A 1 80 ? 3.978 0.472 1.520 1.00 98.31 80 LEU A CA 1
ATOM 628 C C . LEU A 1 80 ? 5.148 0.099 0.609 1.00 98.31 80 LEU A C 1
ATOM 630 O O . LEU A 1 80 ? 5.686 0.961 -0.082 1.00 98.31 80 LEU A O 1
ATOM 634 N N . ASP A 1 81 ? 5.511 -1.175 0.563 1.00 98.25 81 ASP A N 1
ATOM 635 C CA . ASP A 1 81 ? 6.554 -1.651 -0.341 1.00 98.25 81 ASP A CA 1
ATOM 636 C C . ASP A 1 81 ? 5.961 -2.224 -1.622 1.00 98.25 81 ASP A C 1
ATOM 638 O O . ASP A 1 81 ? 5.149 -3.153 -1.585 1.00 98.25 81 ASP A O 1
ATOM 642 N N . LEU A 1 82 ? 6.368 -1.664 -2.753 1.00 98.12 82 LEU A N 1
ATOM 643 C CA . LEU A 1 82 ? 5.935 -2.070 -4.084 1.00 98.12 82 LEU A CA 1
ATOM 644 C C . LEU A 1 82 ? 7.127 -2.375 -5.002 1.00 98.12 82 LEU A C 1
ATOM 646 O O . LEU A 1 82 ? 6.952 -2.473 -6.220 1.00 98.12 82 LEU A O 1
ATOM 650 N N . CYS A 1 83 ? 8.327 -2.555 -4.449 1.00 97.62 83 CYS A N 1
ATOM 651 C CA . CYS A 1 83 ? 9.511 -2.918 -5.222 1.00 97.62 83 CYS A CA 1
ATOM 652 C C . CYS A 1 83 ? 9.316 -4.248 -5.976 1.00 97.62 83 CYS A C 1
ATOM 654 O O . CYS A 1 83 ? 8.575 -5.137 -5.553 1.00 97.62 83 CYS A O 1
ATOM 656 N N . GLY A 1 84 ? 9.946 -4.394 -7.138 1.00 96.88 84 GLY A N 1
ATOM 657 C CA . GLY A 1 84 ? 9.777 -5.558 -8.008 1.00 96.88 84 GLY A CA 1
ATOM 658 C C . GLY A 1 84 ? 8.420 -5.640 -8.717 1.00 96.88 84 GLY A C 1
ATOM 659 O O . GLY A 1 84 ? 8.081 -6.695 -9.246 1.00 96.88 84 GLY A O 1
A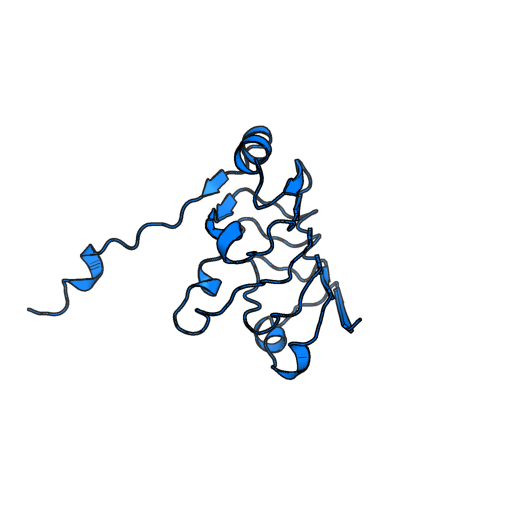TOM 660 N N . ASN A 1 85 ? 7.634 -4.557 -8.741 1.00 97.69 85 ASN A N 1
ATOM 661 C CA . ASN A 1 85 ? 6.434 -4.430 -9.575 1.00 97.69 85 ASN A CA 1
ATOM 662 C C . ASN A 1 85 ? 6.702 -3.543 -10.804 1.00 97.69 85 ASN A C 1
ATOM 664 O O . ASN A 1 85 ? 7.549 -2.651 -10.783 1.00 97.69 85 ASN A O 1
ATOM 668 N N . HIS A 1 86 ? 5.916 -3.718 -11.869 1.00 94.31 86 HIS A N 1
ATOM 669 C CA . HIS A 1 86 ? 6.041 -2.949 -13.117 1.00 94.31 86 HIS A CA 1
ATOM 670 C C . HIS A 1 86 ? 5.147 -1.695 -13.119 1.00 94.31 86 HIS A C 1
ATOM 672 O O . HIS A 1 86 ? 4.377 -1.469 -14.054 1.00 94.31 86 HIS A O 1
ATOM 678 N N . ILE A 1 87 ? 5.218 -0.889 -12.056 1.00 97.31 87 ILE A N 1
ATOM 679 C CA . ILE A 1 87 ? 4.306 0.247 -11.855 1.00 97.31 87 ILE A CA 1
ATOM 680 C C . ILE A 1 87 ? 4.572 1.347 -12.882 1.00 97.31 87 ILE A C 1
ATOM 682 O O . ILE A 1 87 ? 5.689 1.845 -13.016 1.00 97.31 87 ILE A O 1
ATOM 686 N N . SER A 1 88 ? 3.507 1.759 -13.565 1.00 96.69 88 SER A N 1
ATOM 687 C CA . SER A 1 88 ? 3.500 2.872 -14.523 1.00 96.69 88 SER A CA 1
ATOM 688 C C . SER A 1 88 ? 2.538 3.994 -14.132 1.00 96.69 88 SER A C 1
ATOM 690 O O . SER A 1 88 ? 2.709 5.123 -14.585 1.00 96.69 88 SER A O 1
ATOM 692 N N . LYS A 1 89 ? 1.553 3.702 -13.272 1.00 97.56 89 LYS A N 1
ATOM 693 C CA . LYS A 1 89 ? 0.522 4.646 -12.825 1.00 97.56 89 LYS A CA 1
ATOM 694 C C . LYS A 1 89 ? 0.208 4.467 -11.340 1.00 97.56 89 LYS A C 1
ATOM 696 O O . LYS A 1 89 ? 0.189 3.332 -10.853 1.00 97.56 89 LYS A O 1
ATOM 701 N N . ILE A 1 90 ? -0.086 5.561 -10.644 1.00 97.38 90 ILE A N 1
ATOM 702 C CA . ILE A 1 90 ? -0.546 5.571 -9.249 1.00 97.38 90 ILE A CA 1
ATOM 703 C C . ILE A 1 90 ? -1.750 6.500 -9.113 1.00 97.38 90 ILE A C 1
ATOM 705 O O . ILE A 1 90 ? -1.693 7.636 -9.567 1.00 97.38 90 ILE A O 1
ATOM 709 N N . ASP A 1 91 ? -2.810 6.038 -8.452 1.00 95.88 91 ASP A N 1
ATOM 710 C CA . ASP A 1 91 ? -3.970 6.859 -8.099 1.00 95.88 91 ASP A CA 1
ATOM 711 C C . ASP A 1 91 ? -3.574 7.975 -7.111 1.00 95.88 91 ASP A C 1
ATOM 713 O O . ASP A 1 91 ? -3.045 7.717 -6.024 1.00 95.88 91 ASP A O 1
ATOM 717 N N . ALA A 1 92 ? -3.840 9.232 -7.471 1.00 94.56 92 ALA A N 1
ATOM 718 C CA . ALA A 1 92 ? -3.518 10.422 -6.685 1.00 94.56 92 ALA A CA 1
ATOM 719 C C . ALA A 1 92 ? -4.224 10.459 -5.317 1.00 94.56 92 ALA A C 1
ATOM 721 O O . ALA A 1 92 ? -3.744 11.110 -4.377 1.00 94.56 92 ALA A O 1
ATOM 722 N N . ARG A 1 93 ? -5.325 9.712 -5.165 1.00 93.69 93 ARG A N 1
ATOM 723 C CA . ARG A 1 93 ? -6.044 9.532 -3.895 1.00 93.69 93 ARG A CA 1
ATOM 724 C C . ARG A 1 93 ? -5.342 8.575 -2.935 1.00 93.69 93 ARG A C 1
ATOM 726 O O . ARG A 1 93 ? -5.851 8.331 -1.843 1.00 93.69 93 ARG A O 1
ATOM 733 N N . ILE A 1 94 ? -4.150 8.065 -3.253 1.00 95.19 94 ILE A N 1
ATOM 734 C CA . ILE A 1 94 ? -3.348 7.262 -2.314 1.00 95.19 94 ILE A CA 1
ATOM 735 C C . ILE A 1 94 ? -3.152 7.945 -0.952 1.00 95.19 94 ILE A C 1
ATOM 737 O O . ILE A 1 94 ? -3.145 7.278 0.078 1.00 95.19 94 ILE A O 1
ATOM 741 N N . LYS A 1 95 ? -3.095 9.281 -0.916 1.00 94.25 95 LYS A N 1
ATOM 742 C CA . LYS A 1 95 ? -3.046 10.081 0.322 1.00 94.25 95 LYS A CA 1
ATOM 743 C C . LYS A 1 95 ? -4.323 10.000 1.177 1.00 94.25 95 LYS A C 1
ATOM 745 O O . LYS A 1 95 ? -4.265 10.252 2.379 1.00 94.25 95 LYS A O 1
ATOM 750 N N . GLU A 1 96 ? -5.467 9.699 0.569 1.00 93.12 96 GLU A N 1
ATOM 751 C CA . GLU A 1 96 ? -6.764 9.549 1.241 1.00 93.12 96 GLU A CA 1
ATOM 752 C C . GLU A 1 96 ? -6.900 8.145 1.828 1.00 93.12 96 GLU A C 1
ATOM 754 O O . GLU A 1 96 ? -7.304 7.993 2.981 1.00 93.12 96 GLU A O 1
ATOM 759 N N . VAL A 1 97 ? -6.468 7.125 1.076 1.00 93.88 97 VAL A N 1
ATOM 760 C CA . VAL A 1 97 ? -6.394 5.744 1.573 1.00 93.88 97 VAL A CA 1
ATOM 761 C C . VAL A 1 97 ? -5.361 5.637 2.695 1.00 93.88 97 VAL A C 1
ATOM 763 O O . VAL A 1 97 ? -5.655 5.094 3.758 1.00 93.88 97 VAL A O 1
ATOM 766 N N . CYS A 1 98 ? -4.168 6.192 2.498 1.00 95.19 98 CYS A N 1
ATOM 767 C CA . CYS A 1 98 ? -3.063 6.158 3.450 1.00 95.19 98 CYS A CA 1
ATOM 768 C C . CYS A 1 98 ? -2.992 7.486 4.213 1.00 95.19 98 CYS A C 1
ATOM 770 O O . CYS A 1 98 ? -2.108 8.300 3.964 1.00 95.19 98 CYS A O 1
ATOM 772 N N . SER A 1 99 ? -3.925 7.743 5.132 1.00 94.00 99 SER A N 1
ATOM 773 C CA . SER A 1 99 ? -4.074 9.069 5.761 1.00 94.00 99 SER A CA 1
ATOM 774 C C . SER A 1 99 ? -2.973 9.454 6.766 1.00 94.00 99 SER A C 1
ATOM 776 O O . SER A 1 99 ? -2.867 10.626 7.143 1.00 94.00 99 SER A O 1
ATOM 778 N N . ASN A 1 100 ? -2.113 8.510 7.162 1.00 95.62 100 ASN A N 1
ATOM 779 C CA . ASN A 1 100 ? -0.931 8.789 7.976 1.00 95.62 100 ASN A CA 1
ATOM 780 C C . ASN A 1 100 ? 0.052 9.704 7.221 1.00 95.62 100 ASN A C 1
ATOM 782 O O . ASN A 1 100 ? 0.589 9.344 6.177 1.00 95.62 100 ASN A O 1
ATOM 786 N N . LYS A 1 101 ? 0.332 10.883 7.786 1.00 95.56 101 LYS A N 1
ATOM 787 C CA . LYS A 1 101 ? 1.191 11.913 7.177 1.00 95.56 101 LYS A CA 1
ATOM 788 C C . LYS A 1 101 ? 2.655 11.510 7.032 1.00 95.56 101 LYS A C 1
ATOM 790 O O . LYS A 1 101 ? 3.350 12.083 6.198 1.00 95.56 101 LYS A O 1
ATOM 795 N N . SER A 1 102 ? 3.104 10.535 7.814 1.00 95.75 102 SER A N 1
ATOM 796 C CA . SER A 1 102 ? 4.454 9.980 7.729 1.00 95.75 102 SER A CA 1
ATOM 797 C C . SER A 1 102 ? 4.544 8.764 6.810 1.00 95.75 102 SER A C 1
ATOM 799 O O . SER A 1 102 ? 5.620 8.193 6.719 1.00 95.75 102 SER A O 1
ATOM 801 N N . ALA A 1 103 ? 3.454 8.359 6.147 1.00 97.94 103 ALA A N 1
ATOM 802 C CA . ALA A 1 103 ? 3.464 7.183 5.289 1.00 97.94 103 ALA A CA 1
ATOM 803 C C . ALA A 1 103 ? 4.418 7.349 4.099 1.00 97.94 103 ALA A C 1
ATOM 805 O O . ALA A 1 103 ? 4.415 8.379 3.407 1.00 97.94 103 ALA A O 1
ATOM 806 N N . GLU A 1 104 ? 5.193 6.304 3.839 1.00 98.12 104 GLU A N 1
ATOM 807 C CA . GLU A 1 104 ? 6.131 6.223 2.727 1.00 98.12 104 GLU A CA 1
ATOM 808 C C . GLU A 1 104 ? 5.801 5.045 1.807 1.00 98.12 104 GLU A C 1
ATOM 810 O O . GLU A 1 104 ? 5.225 4.040 2.224 1.00 98.12 104 GLU A O 1
ATOM 815 N N . ILE A 1 105 ? 6.172 5.185 0.538 1.00 97.88 105 ILE A N 1
ATOM 816 C CA . ILE A 1 105 ? 6.037 4.170 -0.502 1.00 97.88 105 ILE A CA 1
ATOM 817 C C . ILE A 1 105 ? 7.416 3.862 -1.097 1.00 97.88 105 ILE A C 1
ATOM 819 O O . ILE A 1 105 ? 8.188 4.776 -1.407 1.00 97.88 105 ILE A O 1
ATOM 823 N N . GLY A 1 106 ? 7.735 2.575 -1.215 1.00 97.75 106 GLY A N 1
ATOM 824 C CA . GLY A 1 106 ? 8.943 2.057 -1.855 1.00 97.75 106 GLY A CA 1
ATOM 825 C C . GLY A 1 106 ? 8.672 1.640 -3.299 1.00 97.75 106 GLY A C 1
ATOM 826 O O . GLY A 1 106 ? 7.728 0.898 -3.564 1.00 97.75 106 GLY A O 1
ATOM 827 N N . LEU A 1 107 ? 9.486 2.127 -4.240 1.00 97.06 107 LEU A N 1
ATOM 828 C CA . LEU A 1 107 ? 9.398 1.803 -5.671 1.00 97.06 107 LEU A CA 1
ATOM 829 C C . LEU A 1 107 ? 10.809 1.653 -6.261 1.00 97.06 107 LEU A C 1
ATOM 831 O O . LEU A 1 107 ? 11.667 2.489 -5.987 1.00 97.06 107 LEU A O 1
ATOM 835 N N . ASP A 1 108 ? 11.041 0.687 -7.156 1.00 92.81 108 ASP A N 1
ATOM 836 C CA . ASP A 1 108 ? 12.389 0.346 -7.660 1.00 92.81 108 ASP A CA 1
ATOM 837 C C . ASP A 1 108 ? 13.199 1.540 -8.183 1.00 92.81 108 ASP A C 1
ATOM 839 O O . ASP A 1 108 ? 14.368 1.726 -7.849 1.00 92.81 108 ASP A O 1
ATOM 843 N N . ARG A 1 109 ? 12.580 2.373 -9.027 1.00 91.50 109 ARG A N 1
ATOM 844 C CA . ARG A 1 109 ? 13.274 3.483 -9.703 1.00 91.50 109 ARG A CA 1
ATOM 845 C C . ARG A 1 109 ? 13.281 4.778 -8.889 1.00 91.50 109 ARG A C 1
ATOM 847 O O . ARG A 1 109 ? 14.013 5.702 -9.236 1.00 91.50 109 ARG A O 1
ATOM 854 N N . VAL A 1 110 ? 12.475 4.854 -7.831 1.00 93.88 110 VAL A N 1
ATOM 855 C CA . VAL A 1 110 ? 12.323 6.050 -6.983 1.00 93.8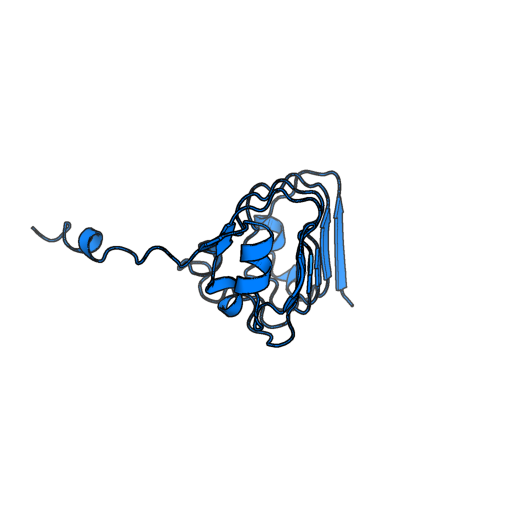8 110 VAL A CA 1
ATOM 856 C C . VAL A 1 110 ? 13.052 5.889 -5.647 1.00 93.88 110 VAL A C 1
ATOM 858 O O . VAL A 1 110 ? 13.480 6.883 -5.056 1.00 93.88 110 VAL A O 1
ATOM 861 N N . GLY A 1 111 ? 13.196 4.652 -5.169 1.00 94.25 111 GLY A N 1
ATOM 862 C CA . GLY A 1 111 ? 13.478 4.346 -3.775 1.00 94.25 111 GLY A CA 1
ATOM 863 C C . GLY A 1 111 ? 12.286 4.704 -2.889 1.00 94.25 111 GLY A C 1
ATOM 864 O O . GLY A 1 111 ? 11.130 4.591 -3.296 1.00 94.25 111 GLY A O 1
ATOM 865 N N . LEU A 1 112 ? 12.582 5.169 -1.678 1.00 94.81 112 LEU A N 1
ATOM 866 C CA . LEU A 1 112 ? 11.580 5.584 -0.703 1.00 94.81 112 LEU A CA 1
ATOM 867 C C . LEU A 1 112 ? 11.083 7.011 -0.982 1.00 94.81 112 LEU A C 1
ATOM 869 O O . LEU A 1 112 ? 11.872 7.958 -1.158 1.00 94.81 112 LEU A O 1
ATOM 873 N N . CYS A 1 113 ? 9.767 7.207 -1.007 1.00 94.81 113 CYS A N 1
ATOM 874 C CA . CYS A 1 113 ? 9.171 8.535 -1.062 1.00 94.81 113 CYS A CA 1
ATOM 875 C C . CYS A 1 113 ? 7.969 8.698 -0.133 1.00 94.81 113 CYS A C 1
ATOM 877 O O . CYS A 1 113 ? 7.191 7.780 0.079 1.00 94.81 113 CYS A O 1
ATOM 879 N N . SER A 1 114 ? 7.821 9.900 0.426 1.00 96.50 114 SER A N 1
ATOM 880 C CA . SER A 1 114 ? 6.667 10.237 1.256 1.00 96.50 114 SER A CA 1
ATOM 881 C C . SER A 1 114 ? 5.416 10.375 0.393 1.00 96.50 114 SER A C 1
ATOM 883 O O . SER A 1 114 ? 5.422 11.142 -0.574 1.00 96.50 114 SER A O 1
ATOM 885 N N . ILE A 1 115 ? 4.342 9.691 0.794 1.00 96.50 115 ILE A N 1
ATOM 886 C CA . ILE A 1 115 ? 3.028 9.739 0.138 1.00 96.50 115 ILE A CA 1
ATOM 887 C C . ILE A 1 115 ? 2.416 11.145 0.231 1.00 96.50 115 ILE A C 1
ATOM 889 O O . ILE A 1 115 ? 1.783 11.618 -0.708 1.00 96.50 115 ILE A O 1
ATOM 893 N N . HIS A 1 116 ? 2.631 11.845 1.351 1.00 96.06 116 HIS A N 1
ATOM 894 C CA . HIS A 1 116 ? 2.107 13.202 1.587 1.00 96.06 116 HIS A CA 1
ATOM 895 C C . HIS A 1 116 ? 3.115 14.307 1.243 1.00 96.06 116 HIS A C 1
ATOM 897 O O . HIS A 1 116 ? 2.845 15.483 1.486 1.00 96.06 116 HIS A O 1
ATOM 903 N N . GLY A 1 117 ? 4.285 13.940 0.720 1.00 93.12 117 GLY A N 1
ATOM 904 C CA . GLY A 1 117 ? 5.346 14.866 0.339 1.00 93.12 117 GLY A CA 1
ATOM 905 C C . GLY A 1 117 ? 5.334 15.203 -1.151 1.00 93.12 117 GLY A C 1
ATOM 906 O O . GLY A 1 117 ? 4.311 15.158 -1.830 1.00 93.12 117 GLY A O 1
ATOM 907 N N . ASN A 1 118 ? 6.516 15.515 -1.688 1.00 89.12 118 ASN A N 1
ATOM 908 C CA . ASN A 1 118 ? 6.704 15.791 -3.112 1.00 89.12 118 ASN A CA 1
ATOM 909 C C . ASN A 1 118 ? 6.794 14.493 -3.944 1.00 89.12 118 ASN A C 1
ATOM 911 O O . ASN A 1 118 ? 7.824 14.186 -4.550 1.00 89.12 118 ASN A O 1
ATOM 915 N N . MET A 1 119 ? 5.733 13.684 -3.897 1.00 94.00 119 MET A N 1
ATOM 916 C CA . MET A 1 119 ? 5.656 12.407 -4.607 1.00 94.00 119 MET A CA 1
ATOM 917 C C . MET A 1 119 ? 5.665 12.623 -6.123 1.00 94.00 119 MET A C 1
ATOM 919 O O . MET A 1 119 ? 6.436 11.969 -6.819 1.00 94.00 119 MET A O 1
ATOM 923 N N . LYS A 1 120 ? 4.893 13.596 -6.622 1.00 94.19 120 LYS A N 1
ATOM 924 C CA . LYS A 1 120 ? 4.758 13.890 -8.055 1.00 94.19 120 LYS A CA 1
ATOM 925 C C . LYS A 1 120 ? 6.108 14.104 -8.750 1.00 94.19 120 LYS A C 1
ATOM 927 O O . LYS A 1 120 ? 6.418 13.381 -9.688 1.00 94.19 120 LYS A O 1
ATOM 932 N N . ASP A 1 121 ? 6.961 14.996 -8.243 1.00 94.62 121 ASP A N 1
ATOM 933 C CA . ASP A 1 121 ? 8.262 15.270 -8.876 1.00 94.62 121 ASP A CA 1
ATOM 934 C C . ASP A 1 121 ? 9.194 14.050 -8.876 1.00 94.62 121 ASP A C 1
ATOM 936 O O . ASP A 1 121 ? 10.066 13.915 -9.738 1.00 94.62 121 ASP A O 1
ATOM 940 N N . LYS A 1 122 ? 9.062 13.167 -7.879 1.00 95.81 122 LYS A N 1
ATOM 941 C CA . LYS A 1 122 ? 9.830 11.920 -7.814 1.00 95.81 122 LYS A CA 1
ATOM 942 C C . LYS A 1 122 ? 9.331 10.896 -8.836 1.00 95.81 122 LYS A C 1
ATOM 944 O O . LYS A 1 122 ? 10.161 10.233 -9.454 1.00 95.81 122 LYS A O 1
ATOM 949 N N . LEU A 1 123 ? 8.016 10.788 -9.024 1.00 96.69 123 LEU A N 1
ATOM 950 C CA . LEU A 1 123 ? 7.400 9.898 -10.011 1.00 96.69 123 LEU A CA 1
ATOM 951 C C . LEU A 1 123 ? 7.666 10.366 -11.452 1.00 96.69 123 LEU A C 1
ATOM 953 O O . LEU A 1 123 ? 8.090 9.562 -12.285 1.00 96.69 123 LEU A O 1
ATOM 957 N N . ASP A 1 124 ? 7.542 11.670 -11.717 1.00 95.81 124 ASP A N 1
ATOM 958 C CA . ASP A 1 124 ? 7.766 12.271 -13.040 1.00 95.81 124 ASP A CA 1
ATOM 959 C C . ASP A 1 124 ? 9.187 11.969 -13.564 1.00 95.81 124 ASP A C 1
ATOM 961 O O . ASP A 1 124 ? 9.376 11.649 -14.738 1.00 95.81 124 ASP A O 1
ATOM 965 N N . LYS A 1 125 ? 10.201 11.968 -12.681 1.00 96.06 125 LYS A N 1
ATOM 966 C CA . LYS A 1 125 ? 11.604 11.642 -13.027 1.00 96.06 125 LYS A CA 1
ATOM 967 C C . LYS A 1 125 ? 11.803 10.228 -13.563 1.00 96.06 125 LYS A C 1
ATOM 969 O O . LYS A 1 125 ? 12.786 9.971 -14.257 1.00 96.06 125 LYS A O 1
ATOM 974 N N . VAL A 1 126 ? 10.915 9.305 -13.209 1.00 96.19 126 VAL A N 1
ATOM 975 C CA . VAL A 1 126 ? 10.997 7.901 -13.621 1.00 96.19 126 VAL A CA 1
ATOM 976 C C . VAL A 1 126 ? 9.900 7.523 -14.614 1.00 96.19 126 VAL A C 1
ATOM 978 O O . VAL A 1 126 ? 9.893 6.389 -15.095 1.00 96.19 126 VAL A O 1
ATOM 981 N N . GLY A 1 127 ? 9.027 8.467 -14.975 1.00 96.69 127 GLY A N 1
ATOM 982 C CA . GLY A 1 127 ? 7.921 8.246 -15.902 1.00 96.69 127 GLY A CA 1
ATOM 983 C C . GLY A 1 127 ? 6.776 7.428 -15.304 1.00 96.69 127 GLY A C 1
ATOM 984 O O . GLY A 1 127 ? 6.117 6.706 -16.045 1.00 96.69 127 GLY A O 1
ATOM 985 N N . ILE A 1 128 ? 6.567 7.501 -13.985 1.00 97.62 128 ILE A N 1
ATOM 986 C CA . ILE A 1 128 ? 5.347 6.990 -13.350 1.00 97.62 128 ILE A CA 1
ATOM 987 C C . ILE A 1 128 ? 4.334 8.133 -13.316 1.00 97.62 128 ILE A C 1
ATOM 989 O O . ILE A 1 128 ? 4.639 9.220 -12.836 1.00 97.62 128 ILE A O 1
ATOM 993 N N . GLU A 1 129 ? 3.133 7.887 -13.820 1.00 97.44 129 GLU A N 1
ATOM 994 C CA . GLU A 1 129 ? 2.059 8.875 -13.858 1.00 97.44 129 GLU A CA 1
ATOM 995 C C . GLU A 1 129 ? 1.289 8.881 -12.530 1.00 97.44 129 GLU A C 1
ATOM 997 O O . GLU A 1 129 ? 0.853 7.832 -12.054 1.00 97.44 129 GLU A O 1
ATOM 1002 N N . LEU A 1 130 ? 1.099 10.060 -11.936 1.00 95.94 130 LEU A N 1
ATOM 1003 C CA . LEU A 1 130 ? 0.138 10.247 -10.850 1.00 95.94 130 LEU A CA 1
ATOM 1004 C C . LEU A 1 130 ? -1.213 10.623 -11.472 1.00 95.94 130 LEU A C 1
ATOM 1006 O O . LEU A 1 130 ? -1.333 11.684 -12.081 1.00 95.94 130 LEU A O 1
ATOM 1010 N N . VAL A 1 131 ? -2.192 9.732 -11.358 1.00 94.75 131 VAL A N 1
ATOM 1011 C CA . VAL A 1 131 ? -3.477 9.801 -12.061 1.00 94.75 131 VAL A CA 1
ATOM 1012 C C . VAL A 1 131 ? -4.554 10.264 -11.089 1.00 94.75 131 VAL A C 1
ATOM 1014 O O . VAL A 1 131 ? -4.789 9.616 -10.072 1.00 94.75 131 VAL A O 1
ATOM 1017 N N . GLU A 1 132 ? -5.204 11.384 -11.387 1.00 89.38 132 GLU A N 1
ATOM 1018 C CA . GLU A 1 132 ? -6.399 11.809 -10.653 1.00 89.38 132 GLU A CA 1
ATOM 1019 C C . GLU A 1 132 ? -7.572 10.868 -10.977 1.00 89.38 132 GLU A C 1
ATOM 1021 O O . GLU A 1 132 ? -7.621 10.318 -12.080 1.00 89.38 132 GLU A O 1
ATOM 1026 N N . PRO A 1 133 ? -8.516 10.650 -10.048 1.00 80.62 133 PRO A N 1
ATOM 1027 C CA . PRO A 1 133 ? -9.717 9.883 -10.349 1.00 80.62 133 PRO A CA 1
ATOM 1028 C C . PRO A 1 133 ? -10.449 10.488 -11.541 1.00 80.62 133 PRO A C 1
ATOM 1030 O O . PRO A 1 133 ? -10.634 11.704 -11.601 1.00 80.62 133 PRO A O 1
ATOM 1033 N N . ASP A 1 134 ? -10.927 9.636 -12.445 1.00 69.44 134 ASP A N 1
ATOM 1034 C CA . ASP A 1 134 ? -11.897 10.070 -13.441 1.00 69.44 134 ASP A CA 1
ATOM 1035 C C . ASP A 1 134 ? -13.108 10.633 -12.680 1.00 69.44 134 ASP A C 1
ATOM 1037 O O . ASP A 1 134 ? -13.759 9.914 -11.911 1.00 69.44 134 ASP A O 1
ATOM 1041 N N . GLU A 1 135 ? -13.389 11.932 -12.839 1.00 52.84 135 GLU A N 1
ATOM 1042 C CA . GLU A 1 135 ? -14.653 12.505 -12.386 1.00 52.84 135 GLU A CA 1
ATOM 1043 C C . GLU A 1 135 ? -15.750 11.630 -12.995 1.00 52.84 135 GLU A C 1
ATOM 1045 O O . GLU A 1 135 ? -15.857 11.524 -14.219 1.00 52.84 135 GLU A O 1
ATOM 1050 N N . LYS A 1 136 ? -16.531 10.936 -12.156 1.00 51.12 136 LYS A N 1
ATOM 1051 C CA . LYS A 1 136 ? -17.735 10.256 -12.634 1.00 51.12 136 LYS A CA 1
ATOM 1052 C C . LYS A 1 136 ? -18.537 11.318 -13.371 1.00 51.12 136 LYS A C 1
ATOM 1054 O O . LYS A 1 136 ? -19.043 12.240 -12.740 1.00 51.12 136 LYS A O 1
ATOM 1059 N N . ASN A 1 137 ? -18.608 11.215 -14.695 1.00 42.16 137 ASN A N 1
ATOM 1060 C CA . ASN A 1 137 ? -19.444 12.094 -15.487 1.00 42.16 137 ASN A CA 1
ATOM 1061 C C . ASN A 1 137 ? -20.871 11.970 -14.935 1.00 42.16 137 ASN A C 1
ATOM 1063 O O . ASN A 1 137 ? -21.533 10.949 -15.117 1.00 42.16 137 ASN A O 1
ATOM 1067 N N . ASP A 1 138 ? -21.366 13.031 -14.297 1.00 47.84 138 ASP A N 1
ATOM 1068 C CA . ASP A 1 138 ? -22.753 13.174 -13.831 1.00 47.84 138 ASP A CA 1
ATOM 1069 C C . ASP A 1 138 ? -23.790 13.017 -14.974 1.00 47.84 138 ASP A C 1
ATOM 1071 O O . ASP A 1 138 ? -25.003 13.077 -14.751 1.00 47.84 138 ASP A O 1
ATOM 1075 N N . SER A 1 139 ? -23.344 12.808 -16.219 1.00 51.66 139 SER A N 1
ATOM 1076 C CA . SER A 1 139 ? -24.191 12.538 -17.379 1.00 51.66 139 SER A CA 1
ATOM 1077 C C . SER A 1 139 ? -24.860 11.163 -17.360 1.00 51.66 139 SER A C 1
ATOM 1079 O O . SER A 1 139 ? -25.925 11.026 -17.961 1.00 51.66 139 SER A O 1
ATOM 1081 N N . ASP A 1 140 ? -24.311 10.168 -16.659 1.00 48.56 140 ASP A N 1
ATOM 1082 C CA . ASP A 1 140 ? -24.841 8.794 -16.727 1.00 48.56 140 ASP A CA 1
ATOM 1083 C C . ASP A 1 140 ? -26.025 8.547 -15.775 1.00 48.56 140 ASP A C 1
ATOM 1085 O O . ASP A 1 140 ? -26.765 7.574 -15.925 1.00 48.56 140 ASP A O 1
ATOM 1089 N N . VAL A 1 141 ? -26.286 9.470 -14.840 1.00 51.25 141 VAL A N 1
ATOM 1090 C CA . VAL A 1 141 ? -27.399 9.369 -13.874 1.00 51.25 141 VAL A CA 1
ATOM 1091 C C . VAL A 1 141 ? -28.715 9.944 -14.431 1.00 51.25 141 VAL A C 1
ATOM 1093 O O . VAL A 1 141 ? -29.789 9.665 -13.900 1.00 51.25 141 VAL A O 1
ATOM 1096 N N . LYS A 1 142 ? -28.692 10.702 -15.539 1.00 46.47 142 LYS A N 1
ATOM 1097 C CA . LYS A 1 142 ? -29.899 11.371 -16.076 1.00 46.47 142 LYS A CA 1
ATOM 1098 C C . LYS A 1 142 ? -30.732 10.569 -17.086 1.00 46.47 142 LYS A C 1
ATOM 1100 O O . LYS A 1 142 ? -31.776 11.062 -17.498 1.00 46.47 142 LYS A O 1
ATOM 1105 N N . ASN A 1 143 ? -30.356 9.338 -17.437 1.00 47.41 143 ASN A N 1
ATOM 1106 C CA . ASN A 1 143 ? -31.067 8.555 -18.466 1.00 47.41 143 ASN A CA 1
ATOM 1107 C C . ASN A 1 143 ? -32.096 7.526 -17.948 1.00 47.41 143 ASN A C 1
ATOM 1109 O O . ASN A 1 143 ? -32.500 6.650 -18.705 1.00 47.41 143 ASN A O 1
ATOM 1113 N N . TRP A 1 144 ? -32.575 7.639 -16.702 1.00 47.62 144 TRP A N 1
ATOM 1114 C CA . TRP A 1 144 ? -33.573 6.707 -16.135 1.00 47.62 144 TRP A CA 1
ATOM 1115 C C . TRP A 1 144 ? -34.887 7.363 -15.666 1.00 47.62 144 TRP A C 1
ATOM 1117 O O . TRP A 1 144 ? -35.601 6.786 -14.850 1.00 47.62 144 TRP A O 1
ATOM 1127 N N . LEU A 1 145 ? -35.233 8.556 -16.167 1.00 46.88 145 LEU A N 1
ATOM 1128 C CA . LEU A 1 145 ? -36.487 9.247 -15.810 1.00 46.88 145 LEU A CA 1
ATOM 1129 C C . LEU A 1 145 ? -37.257 9.838 -17.009 1.00 46.88 145 LEU A C 1
ATOM 1131 O O . LEU A 1 145 ? -37.833 10.915 -16.885 1.00 46.88 145 LEU A O 1
ATOM 1135 N N . ASN A 1 146 ? -37.312 9.128 -18.140 1.00 43.41 146 ASN A N 1
ATOM 1136 C CA . ASN A 1 146 ? -38.304 9.402 -19.192 1.00 43.41 146 ASN A CA 1
ATOM 1137 C C . ASN A 1 146 ? -39.233 8.208 -19.392 1.00 43.41 146 ASN A C 1
ATOM 1139 O O . ASN A 1 146 ? -38.702 7.094 -19.595 1.00 43.41 146 ASN A O 1
#

Secondary structure (DSSP, 8-state):
--EEEEESS---HHHHT-GGGTT-SEEEEESS---S----TT-TT-SEEE-TTS---EE--GGGSSTTTTT---TT--EEE-TTS---EEETTHHHHS--TT-EEEETTTEEEETTSSHHHHHHTTT-EEEPPP---TTTTTTS--

pLDDT: mean 88.93, std 14.09, range [42.16, 98.31]

Radius of gyration: 15.97 Å; chains: 1; bounding box: 52×35×36 Å